Protein AF-A0A0H5PZV8-F1 (afdb_monomer_lite)

Sequence (96 aa):
MGKDPHEERRRTGKSRSFRRTSKESADWSGVDATVLRDAIASASIRGGAIRFGYTSDGGAYAIGVYGDGQPYTEFVKPSEDIEQFLRDLKDFFDDM

Radius of gyration: 20.49 Å; chains: 1; bounding box: 48×16×63 Å

Foldseek 3Di:
DDDDPPPPPPPPPPPPPPPPQAPDFDDPVPAPPVLVVLLQVLQVVLVKGWDWDAPPSRQWIWIWIGNPPDIDIDTHGPPHDPSVVSVVSSVVSVVD

Structure (mmCIF, N/CA/C/O backbone):
data_AF-A0A0H5PZV8-F1
#
_entry.id   AF-A0A0H5PZV8-F1
#
loop_
_atom_site.group_PDB
_atom_site.id
_atom_site.type_symbol
_atom_site.label_atom_id
_atom_site.label_alt_id
_atom_site.label_comp_id
_atom_site.label_asym_id
_atom_site.label_entity_id
_atom_site.label_seq_id
_atom_site.pdbx_PDB_ins_code
_atom_site.Cartn_x
_atom_site.Cartn_y
_atom_site.Cartn_z
_atom_site.occupancy
_atom_site.B_iso_or_equiv
_atom_site.auth_seq_id
_atom_site.auth_comp_id
_atom_site.auth_asym_id
_atom_site.auth_atom_id
_atom_site.pdbx_PDB_model_num
ATOM 1 N N . MET A 1 1 ? 36.823 -5.596 49.706 1.00 47.78 1 MET A N 1
ATOM 2 C CA . MET A 1 1 ? 36.247 -5.688 48.347 1.00 47.78 1 MET A CA 1
ATOM 3 C C . MET A 1 1 ? 34.866 -5.038 48.397 1.00 47.78 1 MET A C 1
ATOM 5 O O . MET A 1 1 ? 33.882 -5.706 48.681 1.00 47.78 1 MET A O 1
ATOM 9 N N . GLY A 1 2 ? 34.827 -3.704 48.320 1.00 46.81 2 GLY A N 1
ATOM 10 C CA . GLY A 1 2 ? 33.594 -2.914 48.416 1.00 46.81 2 GLY A CA 1
ATOM 11 C C . GLY A 1 2 ? 32.993 -2.733 47.027 1.00 46.81 2 GLY A C 1
ATOM 12 O O . GLY A 1 2 ? 33.735 -2.472 46.087 1.00 46.81 2 GLY A O 1
ATOM 13 N N . LYS A 1 3 ? 31.684 -2.948 46.891 1.00 47.38 3 LYS A N 1
ATOM 14 C CA . LYS A 1 3 ? 30.961 -2.808 45.622 1.00 47.38 3 LYS A CA 1
ATOM 15 C C . LYS A 1 3 ? 30.834 -1.326 45.253 1.00 47.38 3 LYS A C 1
ATOM 17 O O . LYS A 1 3 ? 30.543 -0.509 46.126 1.00 47.38 3 LYS A O 1
ATOM 22 N N . ASP A 1 4 ? 31.054 -1.012 43.980 1.00 51.69 4 ASP A N 1
ATOM 23 C CA . ASP A 1 4 ? 30.937 0.333 43.414 1.00 51.69 4 ASP A CA 1
ATOM 24 C C . ASP A 1 4 ? 29.501 0.882 43.560 1.00 51.69 4 ASP A C 1
ATOM 26 O O . ASP A 1 4 ? 28.547 0.225 43.137 1.00 51.69 4 ASP A O 1
ATOM 30 N N . PRO A 1 5 ? 29.303 2.095 44.106 1.00 51.16 5 PRO A N 1
ATOM 31 C CA . PRO A 1 5 ? 27.977 2.682 44.329 1.00 51.16 5 PRO A CA 1
ATOM 32 C C . PRO A 1 5 ? 27.326 3.278 43.062 1.00 51.16 5 PRO A C 1
ATOM 34 O O . PRO A 1 5 ? 26.284 3.928 43.145 1.00 51.16 5 PRO A O 1
ATOM 37 N N . HIS A 1 6 ? 27.912 3.076 41.877 1.00 49.72 6 HIS A N 1
ATOM 38 C CA . HIS A 1 6 ? 27.452 3.684 40.621 1.00 49.72 6 HIS A CA 1
ATOM 39 C C . HIS A 1 6 ? 26.538 2.796 39.757 1.00 49.72 6 HIS A C 1
ATOM 41 O O . HIS A 1 6 ? 26.069 3.244 38.710 1.00 49.72 6 HIS A O 1
ATOM 47 N N . GLU A 1 7 ? 26.213 1.578 40.193 1.00 50.94 7 GLU A N 1
ATOM 48 C CA . GLU A 1 7 ? 25.467 0.606 39.378 1.00 50.94 7 GLU A CA 1
ATOM 49 C C . GLU A 1 7 ? 23.928 0.709 39.500 1.00 50.94 7 GLU A C 1
ATOM 51 O O . GLU A 1 7 ? 23.188 -0.041 38.869 1.00 50.94 7 GLU A O 1
ATOM 56 N N . GLU A 1 8 ? 23.398 1.677 40.257 1.00 47.34 8 GLU A N 1
ATOM 57 C CA . GLU A 1 8 ? 21.978 1.691 40.656 1.00 47.34 8 GLU A CA 1
ATOM 58 C C . GLU A 1 8 ? 21.098 2.755 39.957 1.00 47.34 8 GLU A C 1
ATOM 60 O O . GLU A 1 8 ? 20.069 3.184 40.481 1.00 47.34 8 GLU A O 1
ATOM 65 N N . ARG A 1 9 ? 21.464 3.209 38.746 1.00 53.03 9 ARG A N 1
ATOM 66 C CA . ARG A 1 9 ? 20.695 4.240 38.002 1.00 53.03 9 ARG A CA 1
ATOM 67 C C . ARG A 1 9 ? 20.266 3.866 36.583 1.00 53.03 9 ARG A C 1
ATOM 69 O O . ARG A 1 9 ? 20.152 4.729 35.719 1.00 53.03 9 ARG A O 1
ATOM 76 N N . ARG A 1 10 ? 19.919 2.604 36.335 1.00 57.50 10 ARG A N 1
ATOM 77 C CA . ARG A 1 10 ? 19.110 2.230 35.157 1.00 57.50 10 ARG A CA 1
ATOM 78 C C . ARG A 1 10 ? 17.745 1.703 35.585 1.00 57.50 10 ARG A C 1
ATOM 80 O O . ARG A 1 10 ? 17.340 0.601 35.234 1.00 57.50 10 ARG A O 1
ATOM 87 N N . ARG A 1 11 ? 17.009 2.525 36.347 1.00 55.06 11 ARG A N 1
ATOM 88 C CA . ARG A 1 11 ? 15.555 2.370 36.468 1.00 55.06 11 ARG A CA 1
ATOM 89 C C . ARG A 1 11 ? 14.963 2.565 35.079 1.00 55.06 11 ARG A C 1
ATOM 91 O O . ARG A 1 11 ? 14.920 3.672 34.551 1.00 55.06 11 ARG A O 1
ATOM 98 N N . THR A 1 12 ? 14.548 1.448 34.505 1.00 60.03 12 THR A N 1
ATOM 99 C CA . THR A 1 12 ? 13.719 1.317 33.317 1.00 60.03 12 THR A CA 1
ATOM 100 C C . THR A 1 12 ? 12.453 2.146 33.502 1.00 60.03 12 THR A C 1
ATOM 102 O O . THR A 1 12 ? 11.444 1.697 34.045 1.00 60.03 12 THR A O 1
ATOM 105 N N . GLY A 1 13 ? 12.509 3.403 33.063 1.00 52.88 13 GLY A N 1
ATOM 106 C CA . GLY A 1 13 ? 11.324 4.212 32.841 1.00 52.88 13 GLY A CA 1
ATOM 107 C C . GLY A 1 13 ? 10.508 3.524 31.759 1.00 52.88 13 GLY A C 1
ATOM 108 O O . GLY A 1 13 ? 10.746 3.729 30.573 1.00 52.88 13 GLY A O 1
ATOM 109 N N . LYS A 1 14 ? 9.586 2.650 32.169 1.00 55.28 14 LYS A N 1
ATOM 110 C CA . LYS A 1 14 ? 8.577 2.051 31.300 1.00 55.28 14 LYS A CA 1
ATOM 111 C C . LYS A 1 14 ? 7.696 3.209 30.843 1.00 55.28 14 LYS A C 1
ATOM 113 O O . LYS A 1 14 ? 6.720 3.555 31.508 1.00 55.28 14 LYS A O 1
ATOM 118 N N . SER A 1 15 ? 8.117 3.878 29.769 1.00 56.84 15 SER A N 1
ATOM 119 C CA . SER A 1 15 ? 7.321 4.900 29.110 1.00 56.84 15 SER A CA 1
ATOM 120 C C . SER A 1 15 ? 6.011 4.221 28.753 1.00 56.84 15 SER A C 1
ATOM 122 O O . SER A 1 15 ? 5.981 3.280 27.955 1.00 56.84 15 SER A O 1
ATOM 124 N N . ARG A 1 16 ? 4.936 4.607 29.444 1.00 57.75 16 ARG A N 1
ATOM 125 C CA . ARG A 1 16 ? 3.587 4.191 29.087 1.00 57.75 16 ARG A CA 1
ATOM 126 C C . ARG A 1 16 ? 3.301 4.874 27.759 1.00 57.75 16 ARG A C 1
ATOM 128 O O . ARG A 1 16 ? 2.834 6.005 27.727 1.00 57.75 16 ARG A O 1
ATOM 135 N N . SER A 1 17 ? 3.671 4.197 26.673 1.00 58.41 17 SER A N 1
ATOM 136 C CA . SER A 1 17 ? 3.250 4.540 25.324 1.00 58.41 17 SER A CA 1
ATOM 137 C C . SER A 1 17 ? 1.728 4.576 25.355 1.00 58.41 17 SER A C 1
ATOM 139 O O . SER A 1 17 ? 1.074 3.548 25.537 1.00 58.41 17 SER A O 1
ATOM 141 N N . PHE A 1 18 ? 1.169 5.781 25.278 1.00 57.78 18 PHE A N 1
ATOM 142 C CA . PHE A 1 18 ? -0.256 5.979 25.093 1.00 57.78 18 PHE A CA 1
ATOM 143 C C . PHE A 1 18 ? -0.578 5.534 23.665 1.00 57.78 18 PHE A C 1
ATOM 145 O O . PHE A 1 18 ? -0.535 6.329 22.727 1.00 57.78 18 PHE A O 1
ATOM 152 N N . ARG A 1 19 ? -0.804 4.230 23.482 1.00 60.94 19 ARG A N 1
ATOM 153 C CA . ARG A 1 19 ? -1.271 3.687 22.210 1.00 60.94 19 ARG A CA 1
ATOM 154 C C . ARG A 1 19 ? -2.733 4.078 22.076 1.00 60.94 19 ARG A C 1
ATOM 156 O O . ARG A 1 19 ? -3.585 3.548 22.785 1.00 60.94 19 ARG A O 1
ATOM 163 N N . ARG A 1 20 ? -3.010 5.051 21.209 1.00 60.69 20 ARG A N 1
ATOM 164 C CA . ARG A 1 20 ? -4.370 5.298 20.735 1.00 60.69 20 ARG A CA 1
ATOM 165 C C . ARG A 1 20 ? -4.765 4.078 19.915 1.00 60.69 20 ARG A C 1
ATOM 167 O O . ARG A 1 20 ? -4.333 3.957 18.779 1.00 60.69 20 ARG A O 1
ATOM 174 N N . THR A 1 21 ? -5.539 3.172 20.497 1.00 59.28 21 THR A N 1
ATOM 175 C CA . THR A 1 21 ? -6.221 2.134 19.725 1.00 59.28 21 THR A CA 1
ATOM 176 C C . THR A 1 21 ? -7.146 2.835 18.737 1.00 59.28 21 THR A C 1
ATOM 178 O O . THR A 1 21 ? -8.007 3.622 19.145 1.00 59.28 21 THR A O 1
ATOM 181 N N . SER A 1 22 ? -6.941 2.614 17.439 1.00 63.12 22 SER A N 1
ATOM 182 C CA . SER A 1 22 ? -7.920 3.023 16.437 1.00 63.12 22 SER A CA 1
ATOM 183 C C . SER A 1 22 ? -9.215 2.242 16.686 1.00 63.12 22 SER A C 1
ATOM 185 O O . SER A 1 22 ? -9.192 1.092 17.124 1.00 63.12 22 SER A O 1
ATOM 187 N N . LYS A 1 23 ? -10.367 2.882 16.463 1.00 73.06 23 LYS A N 1
ATOM 188 C CA . LYS A 1 23 ? -11.662 2.182 16.517 1.00 73.06 23 LYS A CA 1
ATOM 189 C C . LYS A 1 23 ? -11.856 1.236 15.330 1.00 73.06 23 LYS A C 1
ATOM 191 O O . LYS A 1 23 ? -12.653 0.312 15.428 1.00 73.06 23 LYS A O 1
ATOM 196 N N . GLU A 1 24 ? -11.133 1.485 14.245 1.00 85.19 24 GLU A N 1
ATOM 197 C CA . GLU A 1 24 ? -11.191 0.745 12.989 1.00 85.19 24 GLU A CA 1
ATOM 198 C C . GLU A 1 24 ? -9.832 0.089 12.746 1.00 85.19 24 GLU A C 1
ATOM 200 O O . GLU A 1 24 ? -8.790 0.721 12.941 1.00 85.19 24 GLU A O 1
ATOM 205 N N . SER A 1 25 ? -9.844 -1.187 12.371 1.00 92.31 25 SER A N 1
ATOM 206 C CA . SER A 1 25 ? -8.650 -1.945 12.002 1.00 92.31 25 SER A CA 1
ATOM 207 C C . SER A 1 25 ? -8.438 -1.889 10.496 1.00 92.31 25 SER A C 1
ATOM 209 O O . SER A 1 25 ? -9.400 -1.991 9.738 1.00 92.31 25 SER A O 1
ATOM 211 N N . ALA A 1 26 ? -7.186 -1.767 10.069 1.00 96.31 26 ALA A N 1
ATOM 212 C CA . ALA A 1 26 ? -6.825 -1.937 8.668 1.00 96.31 26 ALA A CA 1
ATOM 213 C C . ALA A 1 26 ? -7.031 -3.397 8.252 1.00 96.31 26 ALA A C 1
ATOM 215 O O . ALA A 1 26 ? -6.713 -4.306 9.021 1.00 96.31 26 ALA A O 1
ATOM 216 N N . ASP A 1 27 ? -7.553 -3.614 7.046 1.00 96.44 27 ASP A N 1
ATOM 217 C CA . ASP A 1 27 ? -7.854 -4.947 6.531 1.00 96.44 27 ASP A CA 1
ATOM 218 C C . ASP A 1 27 ? -7.626 -5.024 5.017 1.00 96.44 27 ASP A C 1
ATOM 220 O O . ASP A 1 27 ? -8.391 -4.482 4.222 1.00 96.44 27 ASP A O 1
ATOM 224 N N . TRP A 1 28 ? -6.573 -5.737 4.610 1.00 97.38 28 TRP A N 1
ATOM 225 C CA . TRP A 1 28 ? -6.261 -5.949 3.195 1.00 97.38 28 TRP A CA 1
ATOM 226 C C . TRP A 1 28 ? -7.322 -6.779 2.458 1.00 97.38 28 TRP A C 1
ATOM 228 O O . TRP A 1 28 ? -7.354 -6.740 1.232 1.00 97.38 28 TRP A O 1
ATOM 238 N N . SER A 1 29 ? -8.188 -7.521 3.162 1.00 96.44 29 SER A N 1
ATOM 239 C CA . SER A 1 29 ? -9.219 -8.352 2.525 1.00 96.44 29 SER A CA 1
ATOM 240 C C . SER A 1 29 ? -10.328 -7.539 1.849 1.00 96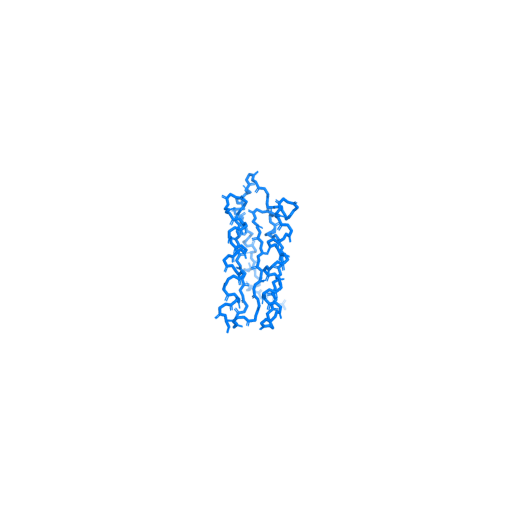.44 29 SER A C 1
ATOM 242 O O . SER A 1 29 ? -10.982 -8.042 0.936 1.00 96.44 29 SER A O 1
ATOM 244 N N . GLY A 1 30 ? -10.513 -6.284 2.272 1.00 95.25 30 GLY A N 1
ATOM 245 C CA . GLY A 1 30 ? -11.486 -5.357 1.697 1.00 95.25 30 GLY A CA 1
ATOM 246 C C . GLY A 1 30 ? -10.953 -4.506 0.542 1.00 95.25 30 GLY A C 1
ATOM 247 O O . GLY A 1 30 ? -11.734 -3.778 -0.059 1.00 95.25 30 GLY A O 1
ATOM 248 N N . VAL A 1 31 ? -9.654 -4.573 0.241 1.00 97.69 31 VAL A N 1
ATOM 249 C CA . VAL A 1 31 ? -9.022 -3.774 -0.820 1.00 97.69 31 VAL A CA 1
ATOM 250 C C . VAL A 1 31 ? -9.178 -4.481 -2.166 1.00 97.69 31 VAL A C 1
ATOM 252 O O . VAL A 1 31 ? -8.952 -5.691 -2.256 1.00 97.69 31 VAL A O 1
ATOM 255 N N . ASP A 1 32 ? -9.519 -3.743 -3.229 1.00 98.06 32 ASP A N 1
ATOM 256 C CA . ASP A 1 32 ? -9.593 -4.305 -4.579 1.00 98.06 32 ASP A CA 1
ATOM 257 C C . ASP A 1 32 ? -8.259 -4.960 -4.996 1.00 98.06 32 ASP A C 1
ATOM 259 O O . ASP A 1 32 ? -7.203 -4.326 -5.116 1.00 98.06 32 ASP A O 1
ATOM 263 N N . ALA A 1 33 ? -8.319 -6.267 -5.265 1.00 98.19 33 ALA A N 1
ATOM 264 C CA . ALA A 1 33 ? -7.174 -7.067 -5.678 1.00 98.19 33 ALA A CA 1
ATOM 265 C C . ALA A 1 33 ? -6.544 -6.586 -6.996 1.00 98.19 33 ALA A C 1
ATOM 267 O O . ALA A 1 33 ? -5.349 -6.796 -7.214 1.00 98.19 33 ALA A O 1
ATOM 268 N N . THR A 1 34 ? -7.319 -5.953 -7.882 1.00 98.38 34 THR A N 1
ATOM 269 C CA . THR A 1 34 ? -6.799 -5.403 -9.140 1.00 98.38 34 THR A CA 1
ATOM 270 C C . THR A 1 34 ? -5.882 -4.213 -8.887 1.00 98.38 34 THR A C 1
ATOM 272 O O . THR A 1 34 ? -4.797 -4.160 -9.459 1.00 98.38 34 THR A O 1
ATOM 275 N N . VAL A 1 35 ? -6.243 -3.338 -7.947 1.00 98.19 35 VAL A N 1
ATOM 276 C CA . VAL A 1 35 ? -5.432 -2.180 -7.552 1.00 98.19 35 VAL A CA 1
ATOM 277 C C . VAL A 1 35 ? -4.119 -2.629 -6.908 1.00 98.19 35 VAL A C 1
ATOM 279 O O . VAL A 1 35 ? -3.050 -2.138 -7.271 1.00 98.19 35 VAL A O 1
ATOM 282 N N . LEU A 1 36 ? -4.176 -3.621 -6.011 1.00 98.12 36 LEU A N 1
ATOM 283 C CA . LEU A 1 36 ? -2.979 -4.222 -5.412 1.00 98.12 36 LEU A CA 1
ATOM 284 C C . LEU A 1 36 ? -2.051 -4.822 -6.472 1.00 98.12 36 LEU A C 1
ATOM 286 O O . LEU A 1 36 ? -0.849 -4.555 -6.472 1.00 98.12 36 LEU A O 1
ATOM 290 N N . ARG A 1 37 ? -2.608 -5.631 -7.381 1.00 98.50 37 ARG A N 1
ATOM 291 C CA . ARG A 1 37 ? -1.852 -6.257 -8.470 1.00 98.50 37 ARG A CA 1
ATOM 292 C C . ARG A 1 37 ? -1.154 -5.205 -9.327 1.00 98.50 37 ARG A C 1
ATOM 294 O O . ARG A 1 37 ? 0.017 -5.390 -9.646 1.00 98.50 37 ARG A O 1
ATOM 301 N N . ASP A 1 38 ? -1.859 -4.143 -9.701 1.00 98.56 38 ASP A N 1
ATOM 302 C CA . ASP A 1 38 ? -1.331 -3.139 -10.621 1.00 98.56 38 ASP A CA 1
ATOM 303 C C . ASP A 1 38 ? -0.187 -2.342 -9.976 1.00 98.56 38 ASP A C 1
ATOM 305 O O . ASP A 1 38 ? 0.866 -2.197 -10.594 1.00 98.56 38 ASP A O 1
ATOM 309 N N . ALA A 1 39 ? -0.312 -1.952 -8.702 1.00 98.12 39 ALA A N 1
ATOM 310 C CA . ALA A 1 39 ? 0.781 -1.315 -7.962 1.00 98.12 39 ALA A CA 1
ATOM 311 C C . ALA A 1 39 ? 2.023 -2.224 -7.846 1.00 98.12 39 ALA A C 1
ATOM 313 O O . ALA A 1 39 ? 3.150 -1.780 -8.072 1.00 98.12 39 ALA A O 1
ATOM 314 N N . ILE A 1 40 ? 1.833 -3.517 -7.541 1.00 98.19 40 ILE A N 1
ATOM 315 C CA . ILE A 1 40 ? 2.932 -4.499 -7.480 1.00 98.19 40 ILE A CA 1
ATOM 316 C C . ILE A 1 40 ? 3.608 -4.647 -8.845 1.00 98.19 40 ILE A C 1
ATOM 318 O O . ILE A 1 40 ? 4.838 -4.714 -8.914 1.00 98.19 40 ILE A O 1
ATOM 322 N N . ALA A 1 41 ? 2.820 -4.727 -9.919 1.00 98.50 41 ALA A N 1
ATOM 323 C CA . ALA A 1 41 ? 3.328 -4.892 -11.272 1.00 98.50 41 ALA A CA 1
ATOM 324 C C . ALA A 1 41 ? 4.179 -3.688 -11.693 1.00 98.50 41 ALA A C 1
ATOM 326 O O . ALA A 1 41 ? 5.325 -3.890 -12.100 1.00 98.50 41 ALA A O 1
ATOM 327 N N . SER A 1 42 ? 3.669 -2.463 -11.519 1.00 98.00 42 SER A N 1
ATOM 328 C CA . SER A 1 42 ? 4.407 -1.233 -11.833 1.00 98.00 42 SER A CA 1
ATOM 329 C C . SER A 1 42 ? 5.712 -1.141 -11.039 1.00 98.00 42 SER A C 1
ATOM 331 O O . SER A 1 42 ? 6.774 -0.962 -11.636 1.00 98.00 42 SER A O 1
ATOM 333 N N . ALA A 1 43 ? 5.682 -1.396 -9.724 1.00 97.62 43 ALA A N 1
ATOM 334 C CA . ALA A 1 43 ? 6.899 -1.407 -8.909 1.00 97.62 43 ALA A CA 1
ATOM 335 C C . ALA A 1 43 ? 7.923 -2.446 -9.397 1.00 97.62 43 ALA A C 1
ATOM 337 O O . ALA A 1 43 ? 9.101 -2.136 -9.576 1.00 97.62 43 ALA A O 1
ATOM 338 N N . SER A 1 44 ? 7.471 -3.674 -9.666 1.00 97.75 44 SER A N 1
ATOM 339 C CA . SER A 1 44 ? 8.348 -4.783 -10.061 1.00 97.75 44 SER A CA 1
ATOM 340 C C . SER A 1 44 ? 9.007 -4.552 -11.423 1.00 97.75 44 SER A C 1
ATOM 342 O O . SER A 1 44 ? 10.186 -4.862 -11.594 1.00 97.75 44 SER A O 1
ATOM 344 N N . ILE A 1 45 ? 8.277 -3.984 -12.392 1.00 97.38 45 ILE A N 1
ATOM 345 C CA . ILE A 1 45 ? 8.801 -3.666 -13.733 1.00 97.38 45 ILE A CA 1
ATOM 346 C C . ILE A 1 45 ? 9.960 -2.665 -13.652 1.00 97.38 45 ILE A C 1
ATOM 348 O O . ILE A 1 45 ? 10.909 -2.755 -14.431 1.00 97.38 45 ILE A O 1
ATOM 352 N N . ARG A 1 46 ? 9.921 -1.748 -12.681 1.00 96.38 46 ARG A N 1
ATOM 353 C CA . ARG A 1 46 ? 10.976 -0.754 -12.436 1.00 96.38 46 ARG A CA 1
ATOM 354 C C . ARG A 1 46 ? 12.114 -1.255 -11.545 1.00 96.38 46 ARG A C 1
ATOM 356 O O . ARG A 1 46 ? 12.997 -0.481 -11.191 1.00 96.38 46 ARG A O 1
ATOM 363 N N . GLY A 1 47 ? 12.117 -2.537 -11.177 1.00 96.00 47 GLY A N 1
ATOM 364 C CA . GLY A 1 47 ? 13.110 -3.104 -10.259 1.00 96.00 47 GLY A CA 1
ATOM 365 C C . GLY A 1 47 ? 12.893 -2.713 -8.793 1.00 96.00 47 GLY A C 1
ATOM 366 O O . GLY A 1 47 ? 13.797 -2.887 -7.976 1.00 96.00 47 GLY A O 1
ATOM 367 N N . GLY A 1 48 ? 11.711 -2.192 -8.461 1.00 96.94 48 GLY A N 1
ATOM 368 C CA . GLY A 1 48 ? 11.272 -1.924 -7.100 1.00 96.94 48 GLY A CA 1
ATOM 369 C C . GLY A 1 48 ? 10.481 -3.072 -6.481 1.00 96.94 48 GLY A C 1
ATOM 370 O O . GLY A 1 48 ? 10.301 -4.141 -7.066 1.00 96.94 48 GLY A O 1
ATOM 371 N N . ALA A 1 49 ? 10.015 -2.848 -5.256 1.00 97.62 49 ALA A N 1
ATOM 372 C CA . ALA A 1 49 ? 9.157 -3.780 -4.536 1.00 97.62 49 ALA A CA 1
ATOM 373 C C . ALA A 1 49 ? 8.234 -3.038 -3.567 1.00 97.62 49 ALA A C 1
ATOM 375 O O . ALA A 1 49 ? 8.583 -1.980 -3.042 1.00 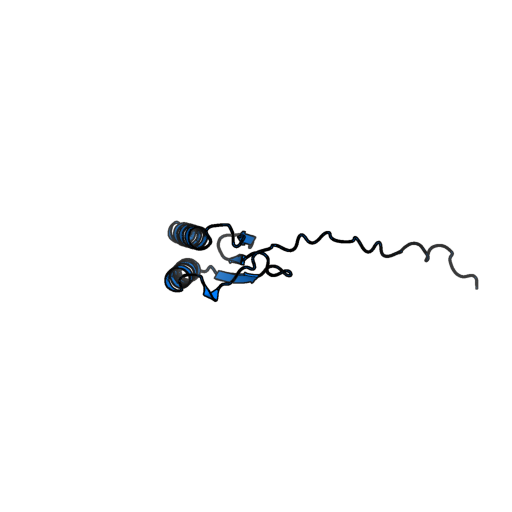97.62 49 ALA A O 1
ATOM 376 N N . ILE A 1 50 ? 7.078 -3.642 -3.283 1.00 98.12 50 ILE A N 1
ATOM 377 C CA . ILE A 1 50 ? 6.134 -3.167 -2.269 1.00 98.12 50 ILE A CA 1
ATOM 378 C C . ILE A 1 50 ? 5.968 -4.256 -1.209 1.00 98.12 50 ILE A C 1
ATOM 380 O O . ILE A 1 50 ? 5.711 -5.419 -1.526 1.00 98.12 50 ILE A O 1
ATOM 384 N N . ARG A 1 51 ? 6.104 -3.884 0.065 1.00 98.06 51 ARG A N 1
ATOM 385 C CA . ARG A 1 51 ? 5.802 -4.750 1.210 1.00 98.06 51 ARG A CA 1
ATOM 386 C C . ARG A 1 51 ? 4.506 -4.300 1.864 1.00 98.06 51 ARG A C 1
ATOM 388 O O . ARG A 1 51 ? 4.461 -3.221 2.447 1.00 98.06 51 ARG A O 1
ATOM 395 N N . PHE A 1 52 ? 3.515 -5.179 1.868 1.00 98.06 52 PHE A N 1
ATOM 396 C CA . PHE A 1 52 ? 2.260 -4.970 2.582 1.00 98.06 52 PHE A CA 1
ATOM 397 C C . PHE A 1 52 ? 2.342 -5.508 4.006 1.00 98.06 52 PHE A C 1
ATOM 399 O O . PHE A 1 52 ? 2.894 -6.580 4.263 1.00 98.06 52 PHE A O 1
ATOM 406 N N . GLY A 1 53 ? 1.774 -4.762 4.940 1.00 97.94 53 GLY A N 1
ATOM 407 C CA . GLY A 1 53 ? 1.685 -5.155 6.332 1.00 97.94 53 GLY A CA 1
ATOM 408 C C . GLY A 1 53 ? 0.693 -4.293 7.091 1.00 97.94 53 GLY A C 1
ATOM 409 O O . GLY A 1 53 ? -0.093 -3.546 6.507 1.00 97.94 53 GLY A O 1
ATOM 410 N N . TYR A 1 54 ? 0.764 -4.402 8.409 1.00 98.00 54 TYR A N 1
ATOM 411 C CA . TYR A 1 54 ? -0.033 -3.628 9.346 1.00 98.00 54 TYR A CA 1
ATOM 412 C C . TYR A 1 54 ? 0.886 -2.980 10.377 1.00 98.00 54 TYR A C 1
ATOM 414 O O . TYR A 1 54 ? 1.983 -3.481 10.654 1.00 98.00 54 TYR A O 1
ATOM 422 N N . THR A 1 55 ? 0.435 -1.894 10.997 1.00 96.19 55 THR A N 1
ATOM 423 C CA . THR A 1 55 ? 1.049 -1.420 12.241 1.00 96.19 55 THR A CA 1
ATOM 424 C C . THR A 1 55 ? 0.883 -2.456 13.356 1.00 96.19 55 THR A C 1
ATOM 426 O O . THR A 1 55 ? 0.010 -3.320 13.313 1.00 96.19 55 THR A O 1
ATOM 429 N N . SER A 1 56 ? 1.716 -2.375 14.400 1.00 93.31 56 SER A N 1
ATOM 430 C CA . SER A 1 56 ? 1.703 -3.363 15.498 1.00 93.31 56 SER A CA 1
ATOM 431 C C . SER A 1 56 ? 0.383 -3.443 16.277 1.00 93.31 56 SER A C 1
ATOM 433 O O . SER A 1 56 ? 0.150 -4.412 16.992 1.00 93.31 56 SER A O 1
ATOM 435 N N . ASP A 1 57 ? -0.440 -2.401 16.193 1.00 90.56 57 ASP A N 1
ATOM 436 C CA . ASP A 1 57 ? -1.777 -2.320 16.780 1.00 90.56 57 ASP A CA 1
ATOM 437 C C . ASP A 1 57 ? -2.897 -2.616 15.767 1.00 90.56 57 ASP A C 1
ATOM 439 O O . ASP A 1 57 ? -4.063 -2.583 16.145 1.00 90.56 57 ASP A O 1
ATOM 443 N N . GLY A 1 58 ? -2.558 -2.899 14.504 1.00 94.25 58 GLY A N 1
ATOM 444 C CA . GLY A 1 58 ? -3.512 -3.119 13.415 1.00 94.25 58 GLY A CA 1
ATOM 445 C C . GLY A 1 58 ? -4.249 -1.857 12.953 1.00 94.25 58 GLY A C 1
ATOM 446 O O . GLY A 1 58 ? -5.179 -1.956 12.158 1.00 94.25 58 GLY A O 1
ATOM 447 N N . GLY A 1 59 ? -3.872 -0.677 13.454 1.00 95.31 59 GLY A N 1
ATOM 448 C CA . GLY A 1 59 ? -4.607 0.566 13.228 1.00 95.31 59 GLY A CA 1
ATOM 449 C C . GLY A 1 59 ? -4.310 1.295 11.919 1.00 95.31 59 GLY A C 1
ATOM 450 O O . GLY A 1 59 ? -4.946 2.312 11.651 1.00 95.31 59 GLY A O 1
ATOM 451 N N . ALA A 1 60 ? -3.358 0.813 11.120 1.00 97.50 60 ALA A N 1
ATOM 452 C CA . ALA A 1 60 ? -3.061 1.326 9.786 1.00 97.50 60 ALA A CA 1
ATOM 453 C C . ALA A 1 60 ? -2.444 0.244 8.888 1.00 97.50 60 ALA A C 1
ATOM 455 O O . ALA A 1 60 ? -1.775 -0.683 9.363 1.00 97.50 60 ALA A O 1
ATOM 456 N N . TYR A 1 61 ? -2.643 0.404 7.582 1.00 98.31 61 TYR A N 1
ATOM 457 C CA . TYR A 1 61 ? -1.879 -0.269 6.541 1.00 98.31 61 TYR A CA 1
ATOM 458 C C . TYR A 1 61 ? -0.434 0.227 6.612 1.00 98.31 61 TYR A C 1
ATOM 460 O O . TYR A 1 61 ? -0.198 1.432 6.648 1.00 98.31 61 TYR A O 1
ATOM 468 N N . ALA A 1 62 ? 0.532 -0.688 6.649 1.00 98.31 62 ALA A N 1
ATOM 469 C CA . ALA A 1 62 ? 1.951 -0.354 6.578 1.00 98.31 62 ALA A CA 1
ATOM 470 C C . ALA A 1 62 ? 2.491 -0.782 5.212 1.00 98.31 62 ALA A C 1
ATOM 472 O O . ALA A 1 62 ? 2.513 -1.977 4.909 1.00 98.31 62 ALA A O 1
ATOM 473 N N . ILE A 1 63 ? 2.911 0.184 4.397 1.00 98.44 63 ILE A N 1
ATOM 474 C CA . ILE A 1 63 ? 3.276 -0.027 2.994 1.00 98.44 63 ILE A CA 1
ATOM 475 C C . ILE A 1 63 ? 4.738 0.367 2.826 1.00 98.44 63 ILE A C 1
ATOM 477 O O . ILE A 1 63 ? 5.082 1.543 2.806 1.00 98.44 63 ILE A O 1
ATOM 481 N N . GLY A 1 64 ? 5.616 -0.633 2.785 1.00 98.19 64 GLY A N 1
ATOM 482 C CA . GLY A 1 64 ? 7.042 -0.425 2.547 1.00 98.19 64 GLY A CA 1
ATOM 483 C C . GLY A 1 64 ? 7.328 -0.296 1.057 1.00 98.19 64 GLY A C 1
ATOM 484 O O . GLY A 1 64 ? 6.966 -1.204 0.311 1.00 98.19 64 GLY A O 1
ATOM 485 N N . VAL A 1 65 ? 7.998 0.778 0.649 1.00 97.75 65 VAL A N 1
ATOM 486 C CA . VAL A 1 65 ? 8.376 1.040 -0.745 1.00 97.75 65 VAL A CA 1
ATOM 487 C C . VAL A 1 65 ?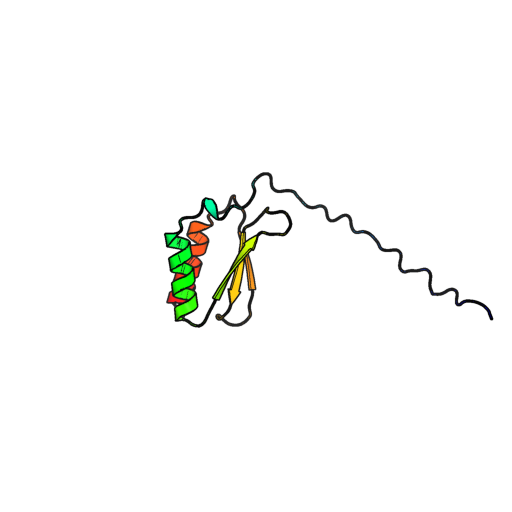 9.888 0.879 -0.894 1.00 97.75 65 VAL A C 1
ATOM 489 O O . VAL A 1 65 ? 10.662 1.345 -0.053 1.00 97.75 65 VAL A O 1
ATOM 492 N N . TYR A 1 66 ? 10.302 0.158 -1.935 1.00 96.81 66 TYR A N 1
ATOM 493 C CA . TYR A 1 66 ? 11.697 -0.123 -2.265 1.00 96.81 66 TYR A CA 1
ATOM 494 C C . TYR A 1 66 ? 11.942 0.128 -3.757 1.00 96.81 66 TYR A C 1
ATOM 496 O O . TYR A 1 66 ? 11.087 -0.193 -4.580 1.00 96.81 66 TYR A O 1
ATOM 504 N N . GLY A 1 67 ? 13.147 0.585 -4.109 1.00 88.69 67 GLY A N 1
ATOM 505 C CA . GLY A 1 67 ? 13.603 0.718 -5.502 1.00 88.69 67 GLY A CA 1
ATOM 506 C C . GLY A 1 67 ? 13.489 2.119 -6.107 1.00 88.69 67 GLY A C 1
ATOM 507 O O . GLY A 1 67 ? 14.006 2.334 -7.194 1.00 88.69 67 GLY A O 1
ATOM 508 N N . ASP A 1 68 ? 12.915 3.080 -5.387 1.00 79.69 68 ASP A N 1
ATOM 509 C CA . ASP A 1 68 ? 12.840 4.504 -5.753 1.00 79.69 68 ASP A CA 1
ATOM 510 C C . ASP A 1 68 ? 13.933 5.363 -5.080 1.00 79.69 68 ASP A C 1
ATOM 512 O O . ASP A 1 68 ? 13.874 6.591 -5.045 1.00 79.69 68 ASP A O 1
ATOM 516 N N . GLY A 1 69 ? 14.964 4.709 -4.538 1.00 87.12 69 GLY A N 1
ATOM 517 C CA . GLY A 1 69 ? 16.060 5.339 -3.810 1.00 87.12 69 GLY A CA 1
ATOM 518 C C . GLY A 1 69 ? 16.206 4.765 -2.406 1.00 87.12 69 GLY A C 1
ATOM 519 O O . GLY A 1 69 ? 16.647 3.626 -2.241 1.00 87.12 69 GLY A O 1
ATOM 520 N N . GLN A 1 70 ? 15.902 5.572 -1.386 1.00 90.81 70 GLN A N 1
ATOM 521 C CA . GLN A 1 70 ? 15.968 5.145 0.014 1.00 90.81 70 GLN A CA 1
ATOM 522 C C . GLN A 1 70 ? 14.645 4.498 0.431 1.00 90.81 70 GLN A C 1
ATOM 524 O O . GLN A 1 70 ? 13.624 5.176 0.368 1.00 90.81 70 GLN A O 1
ATOM 529 N N . PRO A 1 71 ? 14.643 3.244 0.918 1.00 96.31 71 PRO A N 1
ATOM 530 C CA . PRO A 1 71 ? 13.414 2.596 1.354 1.00 96.31 71 PRO A CA 1
ATOM 531 C C . PRO A 1 71 ? 12.688 3.387 2.444 1.00 96.31 71 PRO A C 1
ATOM 533 O O . PRO A 1 71 ? 13.297 3.774 3.446 1.00 96.31 71 PRO A O 1
ATOM 536 N N . TYR A 1 72 ? 11.377 3.552 2.293 1.00 96.62 72 TYR A N 1
ATOM 537 C CA . TYR A 1 72 ? 10.509 4.156 3.305 1.00 96.62 72 TYR A CA 1
ATOM 538 C C . TYR A 1 72 ? 9.267 3.300 3.549 1.00 96.62 72 TYR A C 1
ATOM 540 O O . TYR A 1 72 ? 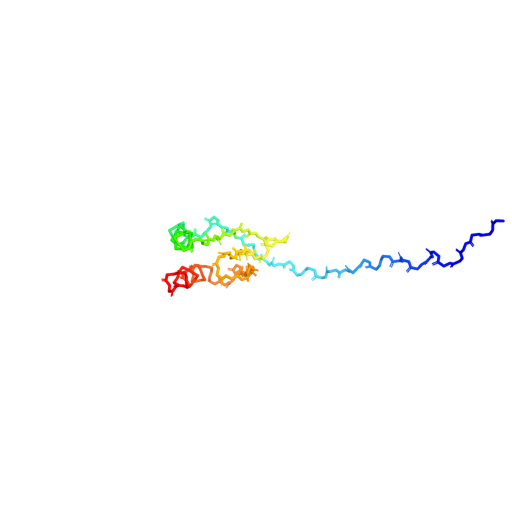9.065 2.240 2.955 1.00 96.62 72 TYR A O 1
ATOM 548 N N . THR A 1 73 ? 8.468 3.697 4.534 1.00 98.06 73 THR A N 1
ATOM 549 C CA . THR A 1 73 ? 7.190 3.054 4.834 1.00 98.06 73 THR A CA 1
ATOM 550 C C . THR A 1 73 ? 6.144 4.127 5.040 1.00 98.06 73 THR A C 1
ATOM 552 O O . THR A 1 73 ? 6.289 4.948 5.943 1.00 98.06 73 THR A O 1
ATOM 555 N N . GLU A 1 74 ? 5.093 4.065 4.233 1.00 97.94 74 GLU A N 1
ATOM 556 C CA . GLU A 1 74 ? 3.900 4.882 4.402 1.00 97.94 74 GLU A CA 1
ATOM 557 C C . GLU A 1 74 ? 2.871 4.161 5.264 1.00 97.94 74 GLU A C 1
ATOM 559 O O . GLU A 1 74 ? 2.742 2.930 5.233 1.00 97.94 74 GLU A O 1
ATOM 564 N N . PHE A 1 75 ? 2.151 4.947 6.061 1.00 97.75 75 PHE A N 1
ATOM 565 C CA . PHE A 1 75 ? 1.119 4.456 6.963 1.00 97.75 75 PHE A CA 1
ATOM 566 C C . PHE A 1 75 ? -0.221 5.081 6.601 1.00 97.75 75 PHE A C 1
ATOM 568 O O . PHE A 1 75 ? -0.429 6.268 6.841 1.00 97.75 75 PHE A O 1
ATOM 575 N N . VAL A 1 76 ? -1.135 4.264 6.082 1.00 97.75 76 VAL A N 1
ATOM 576 C CA . VAL A 1 76 ? -2.473 4.699 5.657 1.00 97.75 76 VAL A CA 1
ATOM 577 C C . VAL A 1 76 ? -3.498 4.178 6.657 1.00 97.75 76 VAL A C 1
ATOM 579 O O . VAL A 1 76 ? -3.547 2.980 6.946 1.00 97.75 76 VAL A O 1
ATOM 582 N N . LYS A 1 77 ? -4.306 5.057 7.242 1.00 96.44 77 LYS A N 1
ATOM 583 C CA . LYS A 1 77 ? -5.364 4.668 8.183 1.00 96.44 77 LYS A CA 1
ATOM 584 C C . LYS A 1 77 ? -6.554 4.052 7.440 1.00 96.44 77 LYS A C 1
ATOM 586 O O . LYS A 1 77 ? -6.806 4.415 6.299 1.00 96.44 77 LYS A O 1
ATOM 591 N N . PRO A 1 78 ? -7.370 3.218 8.107 1.00 95.06 78 PRO A N 1
ATOM 592 C CA . PRO A 1 78 ? -8.607 2.679 7.529 1.00 95.06 78 PRO A CA 1
ATOM 593 C C . PRO A 1 78 ? -9.606 3.752 7.084 1.00 95.06 78 PRO A C 1
ATOM 595 O O . PRO A 1 78 ? -10.395 3.519 6.181 1.00 95.06 78 PRO A O 1
ATOM 598 N N . SER A 1 79 ? -9.561 4.925 7.721 1.00 94.69 79 SER A N 1
ATOM 599 C CA . SER A 1 79 ? -10.395 6.079 7.383 1.00 94.69 79 SER A CA 1
ATOM 600 C C . SER A 1 79 ? -9.916 6.855 6.150 1.00 94.69 79 SER A C 1
ATOM 602 O O . SER A 1 79 ? -10.583 7.800 5.737 1.00 94.69 79 SER A O 1
ATOM 604 N N . GLU A 1 80 ? -8.720 6.554 5.645 1.00 96.12 80 GLU A N 1
ATOM 605 C CA . GLU A 1 80 ? -8.145 7.158 4.442 1.00 96.12 80 GLU A CA 1
ATOM 606 C C . GLU A 1 80 ? -8.418 6.259 3.229 1.00 96.12 80 GLU A C 1
ATOM 608 O O . GLU A 1 80 ? -8.692 5.066 3.369 1.00 96.12 80 GLU A O 1
ATOM 613 N N . ASP A 1 81 ? -8.349 6.832 2.028 1.00 96.88 81 ASP A N 1
ATOM 614 C CA . ASP A 1 81 ? -8.585 6.089 0.791 1.00 96.88 81 ASP A CA 1
ATOM 615 C C . ASP A 1 81 ? -7.331 5.296 0.388 1.00 96.88 81 ASP A C 1
ATOM 617 O O . ASP A 1 81 ? -6.427 5.795 -0.287 1.00 96.88 81 ASP A O 1
ATOM 621 N N . ILE A 1 82 ? -7.265 4.046 0.851 1.00 97.81 82 ILE A N 1
ATOM 622 C CA . ILE A 1 82 ? -6.170 3.126 0.528 1.00 97.81 82 ILE A CA 1
ATOM 623 C C . ILE A 1 82 ? -6.111 2.789 -0.966 1.00 97.81 82 ILE A C 1
ATOM 625 O O . ILE A 1 82 ? -5.021 2.591 -1.502 1.00 97.81 82 ILE A O 1
ATOM 629 N N . GLU A 1 83 ? -7.248 2.738 -1.661 1.00 98.31 83 GLU A N 1
ATOM 630 C CA . GLU A 1 83 ? -7.254 2.422 -3.089 1.00 98.31 83 GLU A CA 1
ATOM 631 C C . GLU A 1 83 ? -6.679 3.575 -3.900 1.00 98.31 83 GLU A C 1
ATOM 633 O O . GLU A 1 83 ? -5.862 3.338 -4.790 1.00 98.31 83 GLU A O 1
ATOM 638 N N . GLN A 1 84 ? -7.041 4.816 -3.564 1.00 98.50 84 GLN A N 1
ATOM 639 C CA . GLN A 1 84 ? -6.437 5.991 -4.181 1.00 98.50 84 GLN A CA 1
ATOM 640 C C . GLN A 1 84 ? -4.929 6.041 -3.915 1.00 98.50 84 GLN A C 1
ATOM 642 O O . GLN A 1 84 ? -4.163 6.210 -4.858 1.00 98.50 84 GLN A O 1
ATOM 647 N N . PHE A 1 85 ? -4.486 5.788 -2.678 1.00 98.31 85 PHE A N 1
ATOM 648 C CA . PHE A 1 85 ? -3.055 5.732 -2.362 1.00 98.31 85 PHE A CA 1
ATOM 649 C C . PHE A 1 85 ? -2.300 4.709 -3.229 1.00 98.31 85 PHE A C 1
ATOM 651 O O . PHE A 1 85 ? -1.217 4.992 -3.736 1.00 98.31 85 PHE A O 1
ATOM 658 N N . LEU A 1 86 ? -2.858 3.510 -3.425 1.00 98.44 86 LEU A N 1
ATOM 659 C CA . LEU A 1 86 ? -2.231 2.479 -4.257 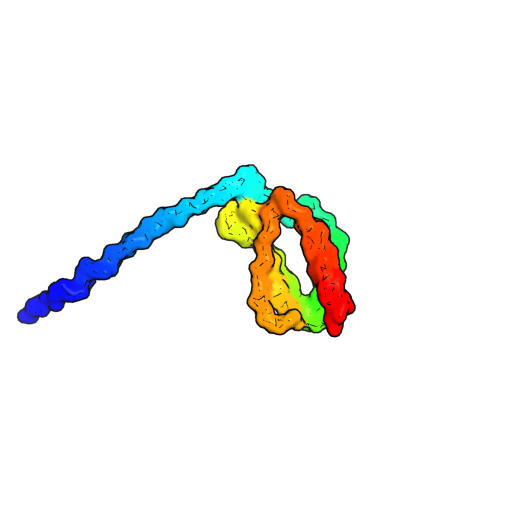1.00 98.44 86 LEU A CA 1
ATOM 660 C C . LEU A 1 86 ? -2.215 2.850 -5.748 1.00 98.44 86 LEU A C 1
ATOM 662 O O . LEU A 1 86 ? -1.259 2.499 -6.442 1.00 98.44 86 LEU A O 1
ATOM 666 N N . ARG A 1 87 ? -3.241 3.556 -6.243 1.00 98.62 87 ARG A N 1
ATOM 667 C CA . ARG A 1 87 ? -3.260 4.102 -7.612 1.00 98.62 87 ARG A CA 1
ATOM 668 C C . ARG A 1 87 ? -2.186 5.172 -7.791 1.00 98.62 87 ARG A C 1
ATOM 670 O O . ARG A 1 87 ? -1.432 5.095 -8.753 1.00 98.62 87 ARG A O 1
ATOM 677 N N . ASP A 1 88 ? -2.051 6.083 -6.833 1.00 98.06 88 ASP A N 1
ATOM 678 C CA . ASP A 1 88 ? -1.010 7.114 -6.859 1.00 98.06 88 ASP A CA 1
ATOM 679 C C . ASP A 1 88 ? 0.392 6.485 -6.813 1.00 98.06 88 ASP A C 1
ATOM 681 O O . ASP A 1 88 ? 1.293 6.897 -7.539 1.00 98.06 88 ASP A O 1
ATOM 685 N N . LEU A 1 89 ? 0.574 5.433 -6.004 1.00 97.06 89 LEU A N 1
ATOM 686 C CA . LEU A 1 89 ? 1.836 4.696 -5.929 1.00 97.06 89 LEU A CA 1
ATOM 687 C C . LEU A 1 89 ? 2.169 3.983 -7.247 1.00 97.06 89 LEU A C 1
ATOM 689 O O . LEU A 1 89 ? 3.321 3.988 -7.674 1.00 97.06 89 LEU A O 1
ATOM 693 N N . LYS A 1 90 ? 1.175 3.369 -7.897 1.00 97.69 90 LYS A N 1
ATOM 694 C CA . LYS A 1 90 ? 1.327 2.787 -9.236 1.00 97.69 90 LYS A CA 1
ATOM 695 C C . LYS A 1 90 ? 1.787 3.853 -10.233 1.00 97.69 90 LYS A C 1
ATOM 697 O O . LYS A 1 90 ? 2.778 3.633 -10.923 1.00 97.69 90 LYS A O 1
ATOM 702 N N . ASP A 1 91 ? 1.092 4.986 -10.285 1.00 97.88 91 ASP A N 1
ATOM 703 C CA . ASP A 1 91 ? 1.382 6.059 -11.239 1.00 97.88 91 ASP A CA 1
ATOM 704 C C . ASP A 1 91 ? 2.777 6.663 -10.993 1.00 97.88 91 ASP A C 1
ATOM 706 O O . ASP A 1 91 ? 3.529 6.884 -11.938 1.00 97.88 91 ASP A O 1
ATOM 710 N N . PHE A 1 92 ? 3.195 6.792 -9.728 1.00 95.25 92 PHE A N 1
ATOM 711 C CA . PHE A 1 92 ? 4.565 7.167 -9.371 1.00 95.25 92 PHE A CA 1
ATOM 712 C C . PHE A 1 92 ? 5.619 6.227 -9.980 1.00 95.25 92 PHE A C 1
ATOM 714 O O . PHE A 1 92 ? 6.600 6.698 -10.552 1.00 95.25 92 PHE A O 1
ATOM 721 N N . PHE A 1 93 ? 5.430 4.906 -9.890 1.00 96.19 93 PHE A N 1
ATOM 722 C CA . PHE A 1 93 ? 6.345 3.941 -10.513 1.00 96.19 93 PHE A CA 1
ATOM 723 C C . PHE A 1 93 ? 6.270 3.961 -12.047 1.00 96.19 93 PHE A C 1
ATOM 725 O O . PHE A 1 93 ? 7.284 3.746 -12.717 1.00 96.19 93 PHE A O 1
ATOM 732 N N . ASP A 1 94 ? 5.091 4.203 -12.619 1.00 96.00 94 ASP A N 1
ATOM 733 C CA . ASP A 1 94 ? 4.930 4.300 -14.070 1.00 96.00 94 ASP A CA 1
ATOM 734 C C . ASP A 1 94 ? 5.735 5.482 -14.644 1.00 96.00 94 ASP A C 1
ATOM 736 O O . ASP A 1 94 ? 6.316 5.333 -15.723 1.00 96.00 94 ASP A O 1
ATOM 740 N N . ASP A 1 95 ? 5.858 6.581 -13.892 1.00 94.62 95 ASP A N 1
ATOM 741 C CA . ASP A 1 95 ? 6.568 7.811 -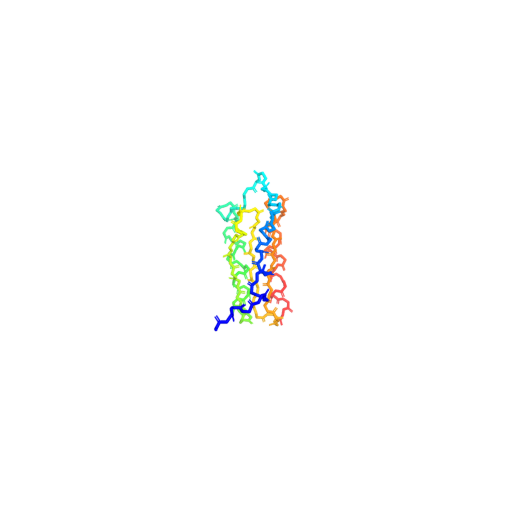14.276 1.00 94.62 95 ASP A CA 1
ATOM 742 C C . ASP A 1 95 ? 8.102 7.785 -14.069 1.00 94.62 95 ASP A C 1
ATOM 744 O O . ASP A 1 95 ? 8.791 8.712 -14.509 1.00 94.62 95 ASP A O 1
ATOM 748 N N . MET A 1 96 ? 8.660 6.742 -13.436 1.00 87.19 96 MET A N 1
ATOM 749 C CA . MET A 1 96 ? 10.121 6.540 -13.321 1.00 87.19 96 MET A CA 1
ATOM 750 C C . MET A 1 96 ? 10.749 5.967 -14.598 1.00 87.19 96 MET A C 1
ATOM 752 O O . MET A 1 96 ? 11.925 6.302 -14.865 1.00 87.19 96 MET A O 1
#

pLDDT: mean 86.43, std 17.91, range [46.81, 98.62]

Secondary structure (DSSP, 8-state):
-PPPTTS---------------SS---GGGS-HHHHHHHHHHHHHTT-EEEEEE-TTS-SEEEEEESSSS-EEEEE-TTS-HHHHHHHHHHHHHT-

Organism: NCBI:txid198431